Protein AF-A0A7Y4WBV0-F1 (afdb_monomer)

Solvent-accessible surface area (backbone atoms only — not comparable to full-atom values): 4761 Å² total; per-residue (Å²): 129,84,31,84,55,54,87,86,81,81,85,48,72,69,55,52,53,58,28,54,79,68,76,46,55,72,65,59,52,51,49,29,31,58,60,15,68,37,60,45,82,76,50,94,51,30,36,35,31,25,32,76,42,68,50,72,95,80,55,45,76,41,79,50,76,47,77,43,70,76,68,68,74,83,77,84,125

Secondary structure (DSSP, 8-state):
-PPPP--S----HHHHHHHHTTT--HHHHHHHHHS-SEEEEEETTEEEEEEEEE-STT--EEEEEEEEESS------

Foldseek 3Di:
DWEDADDDDDQDPVNVVVCVVVVHDVVVVNCQRHTANDWDDPDPQKIKGWDWFQDDPVRDTDIDIDIDRRVDDDDDD

Mean predicted aligned error: 4.7 Å

Sequence (77 aa):
MAADSIADYLITDHARLELSRRGLSEQIIHAILSAPEQRCAVRPGRVVLQSRLPFGESAATFLVRVFVDIDRRRLRL

Radius of gyration: 13.11 Å; Cα contacts (8 Å, |Δi|>4): 100; chains: 1; bounding box: 40×32×33 Å

Nearest PDB structures (foldseek):
  9g6k-assembly1_LX  TM=4.602E-01  e=1.814E+00  Toxoplasma gondii

pLDDT: mean 89.9, std 11.75, range [45.78, 98.25]

Structure (mmCIF, N/CA/C/O backbone):
data_AF-A0A7Y4WBV0-F1
#
_entry.id   AF-A0A7Y4WBV0-F1
#
loop_
_atom_site.group_PDB
_atom_site.id
_atom_site.type_symbol
_atom_site.label_atom_id
_atom_site.label_alt_id
_atom_site.label_comp_id
_atom_site.label_asym_id
_atom_site.label_entity_id
_atom_site.label_seq_id
_atom_site.pdbx_PDB_ins_code
_atom_site.Cartn_x
_atom_site.Cartn_y
_atom_site.Cartn_z
_atom_site.occupancy
_atom_site.B_iso_or_equiv
_atom_site.auth_seq_id
_atom_site.auth_comp_id
_atom_site.auth_asym_id
_atom_site.auth_atom_id
_atom_site.pdbx_PDB_model_num
ATOM 1 N N . MET A 1 1 ? 7.347 -18.269 2.587 1.00 50.94 1 MET A N 1
ATOM 2 C CA . MET A 1 1 ? 5.885 -18.169 2.794 1.00 50.94 1 MET A CA 1
ATOM 3 C C . MET A 1 1 ? 5.459 -16.794 2.312 1.00 50.94 1 MET A C 1
ATOM 5 O O . MET A 1 1 ? 6.188 -15.852 2.595 1.00 50.94 1 MET A O 1
ATOM 9 N N . ALA A 1 2 ? 4.383 -16.686 1.531 1.00 64.81 2 ALA A N 1
ATOM 10 C CA . ALA A 1 2 ? 3.860 -15.385 1.107 1.00 64.81 2 ALA A CA 1
ATOM 11 C C . ALA A 1 2 ? 3.228 -14.666 2.310 1.00 64.81 2 ALA A C 1
ATOM 13 O O . ALA A 1 2 ? 2.679 -15.330 3.189 1.00 64.81 2 ALA A O 1
ATOM 14 N N . ALA A 1 3 ? 3.350 -13.341 2.379 1.00 83.62 3 ALA A N 1
ATOM 15 C CA . ALA A 1 3 ? 2.745 -12.553 3.448 1.00 83.62 3 ALA A CA 1
ATOM 16 C C . ALA A 1 3 ? 1.240 -12.325 3.192 1.00 83.62 3 ALA A C 1
ATOM 18 O O . ALA A 1 3 ? 0.808 -12.286 2.042 1.00 83.62 3 ALA A O 1
ATOM 19 N N . ASP A 1 4 ? 0.442 -12.161 4.256 1.00 91.00 4 ASP A N 1
ATOM 20 C CA . ASP A 1 4 ? -1.019 -12.044 4.131 1.00 91.00 4 ASP A CA 1
ATOM 21 C C . ASP A 1 4 ? -1.447 -10.797 3.341 1.00 91.00 4 ASP A C 1
ATOM 23 O O . ASP A 1 4 ? -1.110 -9.660 3.703 1.00 91.00 4 ASP A O 1
ATOM 27 N N . SER A 1 5 ? -2.263 -11.008 2.309 1.00 94.69 5 SER A N 1
ATOM 28 C CA . SER A 1 5 ? -2.810 -9.964 1.439 1.00 94.69 5 SER A CA 1
ATOM 29 C C . SER A 1 5 ? -3.932 -9.141 2.091 1.00 94.69 5 SER A C 1
ATOM 31 O O . SER A 1 5 ? -4.533 -9.548 3.088 1.00 94.69 5 SER A O 1
ATOM 33 N N . ILE A 1 6 ? -4.273 -7.998 1.491 1.00 94.00 6 ILE A N 1
ATOM 34 C CA . ILE A 1 6 ? -5.481 -7.208 1.778 1.00 94.00 6 ILE A CA 1
ATOM 35 C C . ILE A 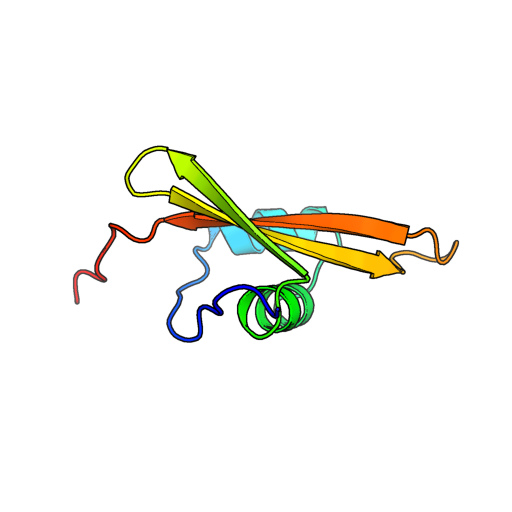1 6 ? -6.194 -6.920 0.454 1.00 94.00 6 ILE A C 1
ATOM 37 O O . ILE A 1 6 ? -5.669 -6.194 -0.382 1.00 94.00 6 ILE A O 1
ATOM 41 N N . ALA A 1 7 ? -7.391 -7.482 0.276 1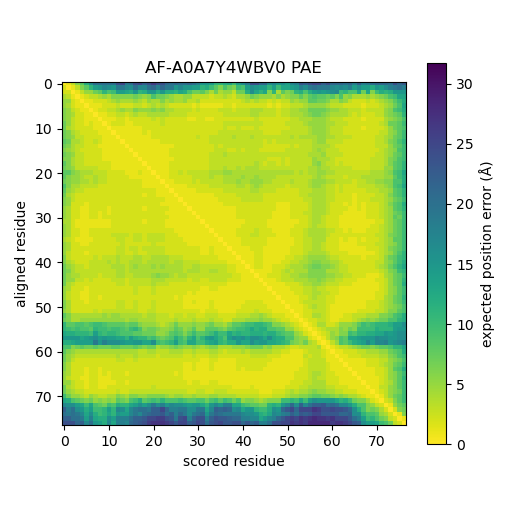.00 91.69 7 ALA A N 1
ATOM 42 C CA . ALA A 1 7 ? -8.191 -7.299 -0.939 1.00 91.69 7 ALA A CA 1
ATOM 43 C C . ALA A 1 7 ? -9.277 -6.218 -0.796 1.00 91.69 7 ALA A C 1
ATOM 45 O O . ALA A 1 7 ? -9.591 -5.541 -1.768 1.00 91.69 7 ALA A O 1
ATOM 46 N N . ASP A 1 8 ? -9.833 -6.038 0.407 1.00 91.69 8 ASP A N 1
ATOM 47 C CA . ASP A 1 8 ? -10.841 -5.012 0.695 1.00 91.69 8 ASP A CA 1
ATOM 48 C C . ASP A 1 8 ? -10.179 -3.822 1.393 1.00 91.69 8 ASP A C 1
ATOM 50 O O . ASP A 1 8 ? -9.730 -3.916 2.540 1.00 91.69 8 ASP A O 1
ATOM 54 N N . TYR A 1 9 ? -10.052 -2.718 0.667 1.00 92.88 9 TYR A N 1
ATOM 55 C CA . TYR A 1 9 ? -9.459 -1.482 1.154 1.00 92.88 9 TYR A CA 1
ATOM 56 C C . TYR A 1 9 ? -10.065 -0.279 0.436 1.00 92.88 9 TYR A C 1
ATOM 58 O O . TYR A 1 9 ? -10.649 -0.384 -0.643 1.00 92.88 9 TYR A O 1
ATOM 66 N N . LEU A 1 10 ? -9.882 0.898 1.029 1.00 9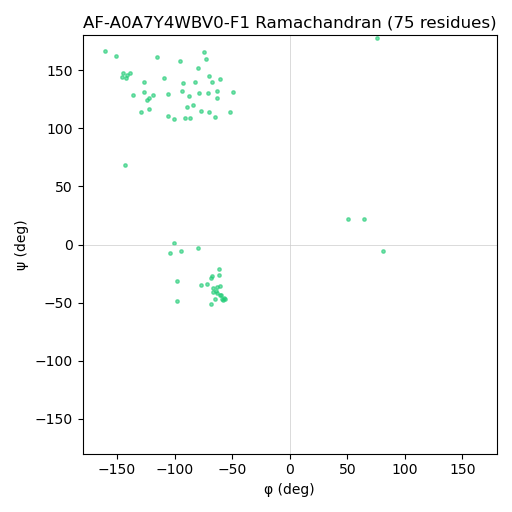3.12 10 LEU A N 1
ATOM 67 C CA . LEU A 1 10 ? -10.279 2.162 0.428 1.00 93.12 10 LEU A CA 1
ATOM 68 C C . LEU A 1 10 ? -9.081 3.105 0.402 1.00 93.12 10 LEU A C 1
ATOM 70 O O . LEU A 1 10 ? -8.401 3.289 1.412 1.00 93.12 10 LEU A O 1
ATOM 74 N N . ILE A 1 11 ? -8.834 3.714 -0.754 1.00 93.31 11 ILE A N 1
ATOM 75 C CA . ILE A 1 11 ? -7.825 4.762 -0.891 1.00 93.31 11 ILE A CA 1
ATOM 76 C C . ILE A 1 11 ? -8.516 6.094 -0.604 1.00 93.31 11 ILE A C 1
ATOM 78 O O . ILE A 1 11 ? -9.470 6.470 -1.287 1.00 93.31 11 ILE A O 1
ATOM 82 N N . THR A 1 12 ? -8.064 6.791 0.437 1.00 92.69 12 THR A N 1
ATOM 83 C CA . THR A 1 12 ? -8.564 8.131 0.773 1.00 92.69 12 THR A CA 1
ATOM 84 C C . THR A 1 12 ? -8.052 9.162 -0.229 1.00 92.69 12 THR A C 1
ATOM 86 O O . THR A 1 12 ? -7.013 8.962 -0.858 1.00 92.69 12 THR A O 1
ATOM 89 N N . ASP A 1 13 ? -8.717 10.311 -0.334 1.00 94.25 13 ASP A N 1
ATOM 90 C CA . ASP A 1 13 ? -8.260 11.389 -1.225 1.00 94.25 13 ASP A CA 1
ATOM 91 C C . ASP A 1 13 ? -6.866 11.899 -0.849 1.00 94.25 13 ASP A C 1
ATOM 93 O O . ASP A 1 13 ? -6.037 12.164 -1.718 1.00 94.25 13 ASP A O 1
ATOM 97 N N . HIS A 1 14 ? -6.564 11.938 0.454 1.00 93.44 14 HIS A N 1
ATOM 98 C CA . HIS A 1 14 ? -5.216 12.216 0.936 1.00 93.44 14 HIS A CA 1
ATOM 99 C C . HIS A 1 14 ? -4.204 11.194 0.400 1.00 93.44 14 HIS A C 1
ATOM 101 O O . HIS A 1 14 ? -3.164 11.582 -0.125 1.00 93.44 14 HIS A O 1
ATOM 107 N N . ALA A 1 15 ? -4.513 9.895 0.467 1.00 93.88 15 ALA A N 1
ATOM 108 C CA . ALA A 1 15 ? -3.629 8.864 -0.063 1.00 93.88 15 ALA A CA 1
ATOM 109 C C . ALA A 1 15 ? -3.459 8.978 -1.589 1.00 93.88 15 ALA A C 1
ATOM 111 O O . ALA A 1 15 ? -2.333 8.866 -2.066 1.00 93.88 15 ALA A O 1
ATOM 112 N N . ARG A 1 16 ? -4.518 9.283 -2.354 1.00 95.56 16 ARG A N 1
ATOM 113 C CA . ARG A 1 16 ? -4.416 9.515 -3.810 1.00 95.56 16 ARG A CA 1
ATOM 114 C C . ARG A 1 16 ? -3.483 10.672 -4.156 1.00 95.56 16 ARG A C 1
ATOM 116 O O . ARG A 1 16 ? -2.657 10.545 -5.060 1.00 95.56 16 ARG A O 1
ATOM 123 N N . LEU A 1 17 ? -3.573 11.780 -3.419 1.00 95.62 17 LEU A N 1
ATOM 124 C CA . LEU A 1 17 ? -2.678 12.925 -3.596 1.00 95.62 17 LEU A CA 1
ATOM 125 C C . LEU A 1 17 ? -1.214 12.535 -3.345 1.00 95.62 17 LEU A C 1
ATOM 127 O O . LEU A 1 17 ? -0.323 12.901 -4.111 1.00 95.62 17 LEU A O 1
ATOM 131 N N . GLU A 1 18 ? -0.977 11.761 -2.291 1.00 95.81 18 GLU A N 1
ATOM 132 C CA . GLU A 1 18 ? 0.352 11.281 -1.918 1.00 95.81 18 GLU A CA 1
ATOM 133 C C . GLU A 1 18 ? 0.934 10.261 -2.913 1.00 95.81 18 GLU A C 1
ATOM 135 O O . GLU A 1 18 ? 2.154 10.200 -3.072 1.00 95.81 18 GLU A O 1
ATOM 140 N N . LEU A 1 19 ? 0.096 9.486 -3.611 1.00 93.94 19 LEU A N 1
ATOM 141 C CA . LEU A 1 19 ? 0.520 8.626 -4.724 1.00 93.94 19 LEU A CA 1
ATOM 142 C C . LEU A 1 19 ? 0.955 9.458 -5.931 1.00 93.94 19 LEU A C 1
ATOM 144 O O . LEU A 1 19 ? 2.073 9.292 -6.424 1.00 93.94 19 LEU A O 1
ATOM 148 N N . SER A 1 20 ? 0.106 10.402 -6.346 1.00 93.50 20 SER A N 1
ATOM 149 C CA . SER A 1 20 ? 0.345 11.269 -7.505 1.00 93.50 20 SER A CA 1
ATOM 150 C C . SER A 1 20 ? 1.658 12.051 -7.381 1.00 93.50 20 SER A C 1
ATOM 152 O O . SER A 1 20 ? 2.490 12.023 -8.286 1.00 93.50 20 SER A O 1
ATOM 154 N N . ARG A 1 21 ? 1.923 12.646 -6.210 1.00 94.44 21 ARG A N 1
ATOM 155 C CA . ARG A 1 21 ? 3.173 13.384 -5.931 1.00 94.44 21 ARG A CA 1
ATOM 156 C C . ARG A 1 21 ? 4.441 12.532 -6.018 1.00 94.44 21 ARG A C 1
ATOM 158 O O . ARG A 1 21 ? 5.526 13.084 -6.166 1.00 94.44 21 ARG A O 1
ATOM 165 N N . ARG A 1 22 ? 4.318 11.208 -5.896 1.00 90.56 22 ARG A N 1
ATOM 166 C CA . ARG A 1 22 ? 5.430 10.249 -5.983 1.00 90.56 22 ARG A CA 1
ATOM 167 C C . ARG A 1 22 ? 5.507 9.557 -7.346 1.00 90.56 22 ARG A C 1
ATOM 169 O O . ARG A 1 22 ? 6.353 8.688 -7.518 1.00 90.56 22 ARG A O 1
ATOM 176 N N . GLY A 1 23 ? 4.620 9.897 -8.286 1.00 90.75 23 GLY A N 1
ATOM 177 C CA . GLY A 1 23 ? 4.501 9.201 -9.569 1.00 90.75 23 GLY A CA 1
ATOM 178 C C . GLY A 1 23 ? 4.053 7.742 -9.429 1.00 90.75 23 GLY A C 1
ATOM 179 O O . GLY A 1 23 ? 4.323 6.931 -10.311 1.00 90.75 23 GLY A O 1
ATOM 180 N N . LEU A 1 24 ? 3.411 7.383 -8.312 1.00 91.25 24 LEU A N 1
ATOM 181 C CA . LEU A 1 24 ? 2.915 6.031 -8.065 1.00 91.25 24 LEU A CA 1
ATOM 182 C C . LEU A 1 24 ? 1.462 5.918 -8.523 1.00 91.25 24 LEU A C 1
ATOM 184 O O . LEU A 1 24 ? 0.651 6.810 -8.282 1.00 91.25 24 LEU A O 1
ATOM 188 N N . SER A 1 25 ? 1.125 4.796 -9.150 1.00 92.88 25 SER A N 1
ATOM 189 C CA . SER A 1 25 ? -0.239 4.495 -9.576 1.00 92.88 25 SER A CA 1
ATOM 190 C C . SER A 1 25 ? -0.983 3.648 -8.539 1.00 92.88 25 SER A C 1
ATOM 192 O O . SER A 1 25 ? -0.372 2.933 -7.739 1.00 92.88 25 SER A O 1
ATOM 194 N N . GLU A 1 26 ? -2.319 3.682 -8.559 1.00 95.00 26 GLU A N 1
ATOM 195 C CA . GLU A 1 26 ? -3.134 2.812 -7.696 1.00 95.00 26 GLU A CA 1
ATOM 196 C C . GLU A 1 26 ? -2.895 1.318 -8.000 1.00 95.00 26 GLU A C 1
ATOM 198 O O . GLU A 1 26 ? -3.001 0.481 -7.103 1.00 95.00 26 GLU A O 1
ATOM 203 N N . GLN A 1 27 ? -2.485 0.970 -9.226 1.00 93.94 27 GLN A N 1
ATOM 204 C CA . GLN A 1 27 ? -2.125 -0.398 -9.614 1.00 93.94 27 GLN A CA 1
ATOM 205 C C . GLN A 1 27 ? -0.914 -0.928 -8.837 1.00 93.94 27 GLN A C 1
ATOM 207 O O . GLN A 1 27 ? -0.901 -2.102 -8.470 1.00 93.94 27 GLN A O 1
ATOM 212 N N . ILE A 1 28 ? 0.080 -0.080 -8.540 1.00 93.88 28 ILE A N 1
ATOM 213 C CA . ILE A 1 28 ? 1.221 -0.470 -7.692 1.00 93.88 28 ILE A CA 1
ATOM 214 C C . ILE A 1 28 ? 0.725 -0.824 -6.287 1.00 93.88 28 ILE A C 1
ATOM 216 O O . ILE A 1 28 ? 1.152 -1.820 -5.707 1.00 93.88 28 ILE A O 1
ATOM 220 N N . ILE A 1 29 ? -0.218 -0.044 -5.755 1.00 95.50 29 ILE A N 1
ATOM 221 C CA . ILE A 1 29 ? -0.810 -0.298 -4.439 1.00 95.50 29 ILE A CA 1
ATOM 222 C C . ILE A 1 29 ? -1.585 -1.611 -4.438 1.00 95.50 29 ILE A C 1
ATOM 224 O O . ILE A 1 29 ? -1.356 -2.437 -3.558 1.00 95.50 29 ILE A O 1
ATOM 228 N N . HIS A 1 30 ? -2.422 -1.848 -5.448 1.00 95.88 30 HIS A N 1
ATOM 229 C CA . HIS A 1 30 ? -3.127 -3.119 -5.606 1.00 95.88 30 HIS A CA 1
ATOM 230 C C . HIS A 1 30 ? -2.153 -4.306 -5.665 1.00 95.88 30 HIS A C 1
ATOM 232 O O . HIS A 1 30 ? -2.337 -5.294 -4.955 1.00 95.88 30 HIS A O 1
ATOM 238 N N . ALA A 1 31 ? -1.087 -4.213 -6.465 1.00 95.00 31 ALA A N 1
ATOM 239 C CA . ALA A 1 31 ? -0.086 -5.273 -6.575 1.00 95.00 31 ALA A CA 1
ATOM 240 C C . ALA A 1 31 ? 0.557 -5.594 -5.213 1.00 95.00 31 ALA A C 1
ATOM 242 O O . ALA A 1 31 ? 0.584 -6.755 -4.810 1.00 95.00 31 ALA A O 1
ATOM 243 N N . ILE A 1 32 ? 0.981 -4.573 -4.461 1.00 96.50 32 ILE A N 1
ATOM 244 C CA . ILE A 1 32 ? 1.603 -4.754 -3.138 1.00 96.50 32 ILE A CA 1
ATOM 245 C C . ILE A 1 32 ? 0.608 -5.308 -2.115 1.00 96.50 32 ILE A C 1
ATOM 247 O O . ILE A 1 32 ? 0.974 -6.164 -1.315 1.00 96.50 32 ILE A O 1
ATOM 251 N N . LEU A 1 33 ? -0.641 -4.836 -2.111 1.00 97.25 33 LEU A N 1
A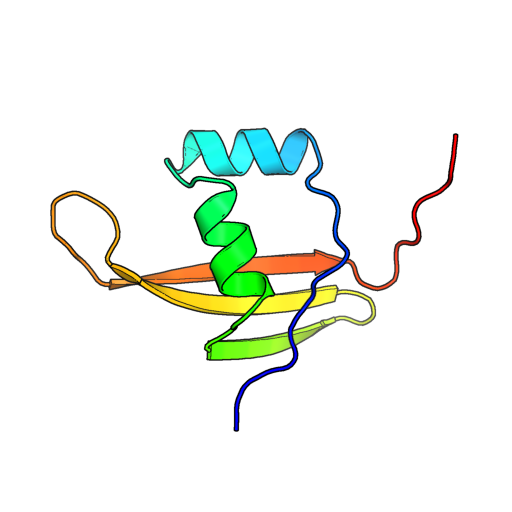TOM 252 C CA . LEU A 1 33 ? -1.647 -5.317 -1.162 1.00 97.25 33 LEU A CA 1
ATOM 253 C C . LEU A 1 33 ? -2.113 -6.745 -1.475 1.00 97.25 33 LEU A C 1
ATOM 255 O O . LEU A 1 33 ? -2.381 -7.507 -0.548 1.00 97.25 33 LEU A O 1
ATOM 259 N N . SER A 1 34 ? -2.177 -7.125 -2.754 1.00 96.62 34 SER A N 1
ATOM 260 C CA . SER A 1 34 ? -2.583 -8.468 -3.195 1.00 96.62 34 SER A CA 1
ATOM 261 C C . SER A 1 34 ? -1.487 -9.526 -3.032 1.00 96.62 34 SER A C 1
ATOM 263 O O . SER A 1 34 ? -1.792 -10.670 -2.708 1.00 96.62 34 SER A O 1
ATOM 265 N N . ALA A 1 35 ? -0.221 -9.150 -3.218 1.00 96.12 35 ALA A N 1
ATOM 266 C CA . ALA A 1 35 ? 0.924 -10.053 -3.147 1.00 96.12 35 ALA A CA 1
ATOM 267 C C . ALA A 1 35 ? 2.137 -9.355 -2.500 1.00 96.12 35 ALA A C 1
ATOM 269 O O . ALA A 1 35 ? 3.135 -9.073 -3.173 1.00 96.12 35 ALA A O 1
ATOM 270 N N . PRO A 1 36 ? 2.070 -9.040 -1.194 1.00 97.19 36 PRO A N 1
ATOM 271 C CA . PRO A 1 36 ? 3.181 -8.401 -0.502 1.00 97.19 36 PRO A CA 1
ATOM 272 C C . PRO A 1 36 ? 4.383 -9.342 -0.392 1.00 97.19 36 PRO A C 1
ATOM 274 O O . PRO A 1 36 ? 4.236 -10.514 -0.036 1.00 97.19 36 PRO A O 1
ATOM 277 N N . GLU A 1 37 ? 5.595 -8.816 -0.584 1.00 97.81 37 GLU A N 1
ATOM 278 C CA . GLU A 1 37 ? 6.799 -9.559 -0.190 1.00 97.81 37 GLU A CA 1
ATOM 279 C C . GLU A 1 37 ? 6.866 -9.702 1.334 1.00 97.81 37 GLU A C 1
ATOM 281 O O . GLU A 1 37 ? 7.302 -10.730 1.852 1.00 97.81 37 GLU A O 1
ATOM 286 N N . GLN A 1 38 ? 6.451 -8.662 2.062 1.00 98.06 38 GLN A N 1
ATOM 287 C CA . GLN A 1 38 ? 6.442 -8.644 3.520 1.00 98.06 38 GLN A CA 1
ATOM 288 C C . GLN A 1 38 ? 5.217 -7.919 4.069 1.00 98.06 38 GLN A C 1
ATOM 290 O O . GLN A 1 38 ? 4.803 -6.877 3.560 1.00 98.06 38 GLN A O 1
ATOM 295 N N . ARG A 1 39 ? 4.701 -8.441 5.183 1.00 97.38 39 ARG A N 1
ATOM 296 C CA . ARG A 1 39 ? 3.703 -7.791 6.030 1.00 97.38 39 ARG A CA 1
ATOM 297 C C . ARG A 1 39 ? 4.264 -7.677 7.439 1.00 97.38 39 ARG A C 1
ATOM 299 O O . ARG A 1 39 ? 4.664 -8.680 8.024 1.00 97.38 39 ARG A O 1
ATOM 306 N N . CYS A 1 40 ? 4.264 -6.473 7.995 1.00 96.88 40 CYS A N 1
ATOM 307 C CA . CYS A 1 40 ? 4.734 -6.223 9.354 1.00 96.88 40 CYS A CA 1
ATOM 308 C C . CYS A 1 40 ? 3.663 -5.486 10.161 1.00 96.88 40 CYS A C 1
ATOM 310 O O . CYS A 1 40 ? 3.018 -4.559 9.664 1.00 96.88 40 CYS A O 1
ATOM 312 N N . ALA A 1 41 ? 3.494 -5.869 11.426 1.00 95.69 41 ALA A N 1
ATOM 313 C CA . ALA A 1 41 ? 2.742 -5.060 12.375 1.00 95.69 41 ALA A CA 1
ATOM 314 C C . ALA A 1 41 ? 3.556 -3.802 12.711 1.00 95.69 41 ALA A C 1
ATOM 316 O O . ALA A 1 41 ? 4.742 -3.895 13.017 1.00 95.69 41 ALA A O 1
ATOM 317 N N . VAL A 1 42 ? 2.928 -2.627 12.632 1.00 95.44 42 VAL A N 1
ATOM 318 C CA . VAL A 1 42 ? 3.578 -1.350 12.980 1.00 95.44 42 VAL A CA 1
ATOM 319 C C . VAL A 1 42 ? 3.197 -0.950 14.400 1.00 95.44 42 VAL A C 1
ATOM 321 O O . VAL A 1 42 ? 4.045 -0.588 15.207 1.00 95.44 42 VAL A O 1
ATOM 324 N N . ARG A 1 43 ? 1.897 -1.013 14.688 1.00 95.44 43 ARG A N 1
ATOM 325 C CA . ARG A 1 43 ? 1.267 -0.789 15.993 1.00 95.44 43 ARG A CA 1
ATOM 326 C C . ARG A 1 43 ? -0.129 -1.426 15.966 1.00 95.44 43 ARG A C 1
ATOM 328 O O . ARG A 1 43 ? -0.605 -1.738 14.870 1.00 95.44 43 ARG A O 1
ATOM 335 N N . PRO A 1 44 ? -0.815 -1.602 17.108 1.00 95.62 44 PRO A N 1
ATOM 336 C CA . PRO A 1 44 ? -2.201 -2.065 17.105 1.00 95.62 44 PRO A CA 1
ATOM 337 C C . PRO A 1 44 ? -3.059 -1.252 16.123 1.00 95.62 44 PRO A C 1
ATOM 339 O O . PRO A 1 44 ? -2.958 -0.025 16.081 1.00 95.62 44 PRO A O 1
ATOM 342 N N . GLY A 1 45 ? -3.828 -1.952 15.284 1.00 95.06 45 GLY A N 1
ATOM 343 C CA . GLY A 1 45 ? -4.692 -1.344 14.268 1.00 95.06 45 GLY A CA 1
ATOM 344 C C . GLY A 1 45 ? -4.013 -0.920 12.962 1.00 95.06 45 GLY A C 1
ATOM 345 O O . GLY A 1 45 ? -4.714 -0.564 12.020 1.00 95.06 45 GLY A O 1
ATOM 346 N N . ARG A 1 46 ? -2.678 -1.002 12.839 1.00 96.19 46 ARG A N 1
ATOM 347 C CA . ARG A 1 46 ? -1.958 -0.618 11.613 1.00 96.19 46 ARG A CA 1
ATOM 348 C C . ARG A 1 46 ? -0.880 -1.620 11.214 1.00 96.19 46 ARG A C 1
ATOM 350 O O . ARG A 1 46 ? 0.032 -1.932 11.984 1.00 96.19 46 ARG A O 1
ATOM 357 N N . VAL A 1 47 ? -0.934 -2.041 9.957 1.00 97.62 47 VAL A N 1
ATOM 358 C CA . VAL A 1 47 ? 0.080 -2.893 9.323 1.00 97.62 47 VAL A CA 1
ATOM 359 C C . VAL A 1 47 ? 0.777 -2.152 8.191 1.00 97.62 47 VAL A C 1
ATOM 361 O O . VAL A 1 47 ? 0.268 -1.157 7.675 1.00 97.62 47 VAL A O 1
ATOM 364 N N . VAL A 1 48 ? 1.947 -2.645 7.802 1.00 98.00 48 VAL A N 1
ATOM 365 C CA . VAL A 1 48 ? 2.622 -2.254 6.566 1.00 98.00 48 VAL A CA 1
ATOM 366 C C . VAL A 1 48 ? 2.776 -3.478 5.676 1.00 98.00 48 VAL A C 1
ATOM 368 O O . VAL A 1 48 ? 3.251 -4.517 6.133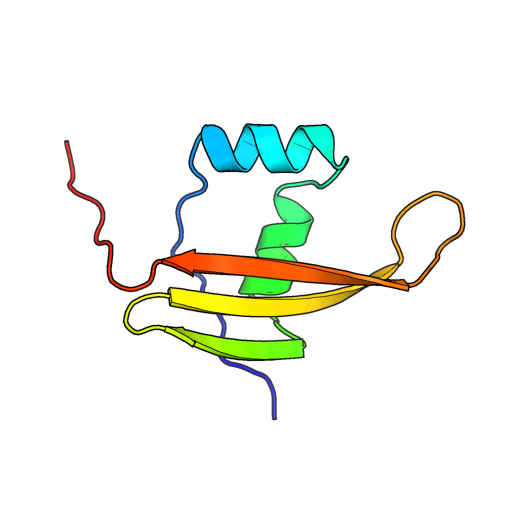 1.00 98.00 48 VAL A O 1
ATOM 371 N N . LEU A 1 49 ? 2.354 -3.347 4.423 1.00 98.25 49 LEU A N 1
ATOM 372 C CA . LEU A 1 49 ? 2.616 -4.290 3.344 1.00 98.25 49 LEU A CA 1
ATOM 373 C C . LEU A 1 49 ? 3.664 -3.646 2.441 1.00 98.25 49 LEU A C 1
ATOM 375 O O . LEU A 1 49 ? 3.535 -2.473 2.087 1.00 98.25 49 LEU A O 1
ATOM 379 N N . GLN A 1 50 ? 4.733 -4.365 2.122 1.00 97.88 50 GLN A N 1
ATOM 380 C CA . GLN A 1 50 ? 5.840 -3.804 1.358 1.00 97.88 50 GLN A CA 1
ATOM 381 C C . GLN A 1 50 ? 6.413 -4.801 0.364 1.00 97.88 50 GLN A C 1
ATOM 383 O O . GLN A 1 50 ? 6.477 -5.999 0.644 1.00 97.88 50 GLN A O 1
ATOM 388 N N . SER A 1 51 ? 6.857 -4.262 -0.767 1.00 97.00 51 SER A N 1
ATOM 389 C CA . SER A 1 51 ? 7.530 -5.008 -1.824 1.00 97.00 51 SER A CA 1
ATOM 390 C C . SER A 1 51 ? 8.605 -4.140 -2.464 1.00 97.00 51 SER A C 1
ATOM 392 O O . SER A 1 51 ? 8.474 -2.914 -2.549 1.00 97.00 51 SER A O 1
ATOM 394 N N . ARG A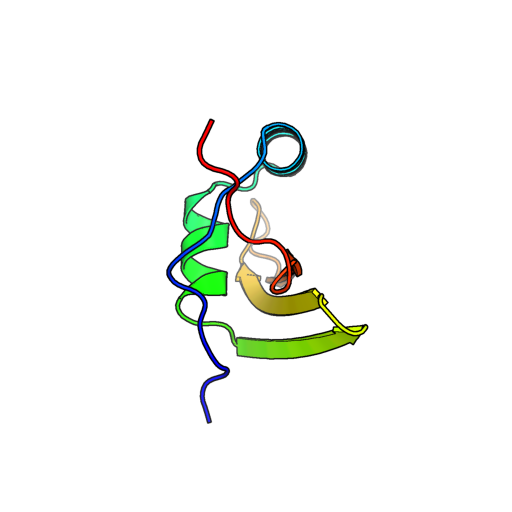 1 52 ? 9.679 -4.777 -2.915 1.00 95.81 52 ARG A N 1
ATOM 395 C CA . ARG A 1 52 ? 10.665 -4.180 -3.808 1.00 95.81 52 ARG A CA 1
ATOM 396 C C . ARG A 1 52 ? 10.132 -4.191 -5.237 1.00 95.81 52 ARG A C 1
ATOM 398 O O . ARG A 1 52 ? 9.695 -5.232 -5.717 1.00 95.81 52 ARG A O 1
ATOM 405 N N . LEU A 1 53 ? 10.193 -3.054 -5.922 1.00 91.50 53 LEU A N 1
ATOM 406 C CA . LEU A 1 53 ? 9.895 -2.965 -7.350 1.00 91.50 53 LEU A CA 1
ATOM 407 C C . LEU A 1 53 ? 10.883 -2.047 -8.075 1.00 91.50 53 LEU A C 1
ATOM 409 O O . LEU A 1 53 ? 11.343 -1.062 -7.488 1.00 91.50 53 LEU A O 1
ATOM 413 N N . PRO A 1 54 ? 11.201 -2.344 -9.346 1.00 90.06 54 PRO A N 1
ATOM 414 C CA . PRO A 1 54 ? 11.866 -1.381 -10.208 1.00 90.06 54 PRO A CA 1
ATOM 415 C C . PRO A 1 54 ? 10.946 -0.172 -10.405 1.00 90.06 54 PRO A C 1
ATOM 417 O O . PRO A 1 54 ? 9.754 -0.328 -10.679 1.00 90.06 54 PRO A O 1
ATOM 420 N N . PHE A 1 55 ? 11.481 1.034 -10.239 1.00 82.38 55 PHE A N 1
ATOM 421 C CA . PHE A 1 55 ? 10.711 2.264 -10.401 1.00 82.38 55 PHE A CA 1
ATOM 422 C C . PHE A 1 55 ? 11.574 3.387 -10.989 1.00 82.38 55 PHE A C 1
ATOM 424 O O . PHE A 1 55 ? 12.756 3.504 -10.674 1.00 82.38 55 PHE A O 1
ATOM 431 N N . GLY A 1 56 ? 10.970 4.221 -11.839 1.00 77.38 56 GLY A N 1
ATOM 432 C CA . GLY A 1 56 ? 11.654 5.308 -12.543 1.00 77.38 56 GLY A CA 1
ATOM 433 C C . GLY A 1 56 ? 12.520 4.853 -13.726 1.00 77.38 56 GLY A C 1
ATOM 434 O O . GLY A 1 56 ? 12.644 3.667 -14.024 1.00 77.38 56 GLY A O 1
ATOM 435 N N . GLU A 1 57 ? 13.123 5.826 -14.411 1.00 77.56 57 GLU A N 1
ATOM 436 C CA . GLU A 1 57 ? 13.874 5.613 -15.661 1.00 77.56 57 GLU A CA 1
ATOM 437 C C . GLU A 1 57 ? 15.169 4.814 -15.475 1.00 77.56 57 GLU A C 1
ATOM 439 O O . GLU A 1 57 ? 15.610 4.117 -16.383 1.00 77.56 57 GLU A O 1
ATOM 444 N N . SER A 1 58 ? 15.770 4.870 -14.285 1.00 80.50 58 SER A N 1
ATOM 445 C CA . SER A 1 58 ? 17.011 4.157 -13.973 1.00 80.50 58 SER A CA 1
ATOM 446 C C . SER A 1 58 ? 16.812 2.670 -13.659 1.00 80.50 58 SER A C 1
ATOM 448 O O . SER A 1 58 ? 17.794 1.982 -13.382 1.00 80.50 58 SER A O 1
ATOM 450 N N . ALA A 1 59 ? 15.564 2.177 -13.641 1.00 78.62 59 ALA A N 1
ATOM 451 C CA . ALA A 1 59 ? 15.193 0.833 -13.184 1.00 78.62 59 ALA A CA 1
ATOM 452 C C . ALA A 1 59 ? 15.751 0.467 -11.792 1.00 78.62 59 ALA A C 1
ATOM 454 O O . ALA A 1 59 ? 15.865 -0.712 -11.442 1.00 78.62 59 ALA A O 1
ATOM 455 N N . ALA A 1 60 ? 16.091 1.469 -10.975 1.00 89.25 60 ALA A N 1
ATOM 456 C CA . ALA A 1 60 ? 16.535 1.237 -9.614 1.00 89.25 60 ALA A CA 1
ATOM 457 C C . ALA A 1 60 ? 15.425 0.528 -8.827 1.00 89.25 60 ALA A C 1
ATOM 459 O O . ALA A 1 60 ? 14.233 0.7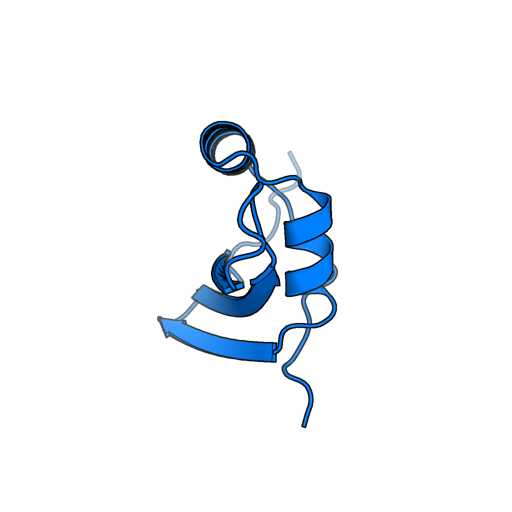81 -9.011 1.00 89.25 60 ALA A O 1
ATOM 460 N N . THR A 1 61 ? 15.825 -0.396 -7.957 1.00 93.44 61 THR A N 1
ATOM 461 C CA . THR A 1 61 ? 14.883 -1.128 -7.112 1.00 93.44 61 THR A CA 1
ATOM 462 C C . THR A 1 61 ? 14.567 -0.306 -5.870 1.00 93.44 61 THR A C 1
ATOM 464 O O . THR A 1 61 ? 15.455 -0.017 -5.0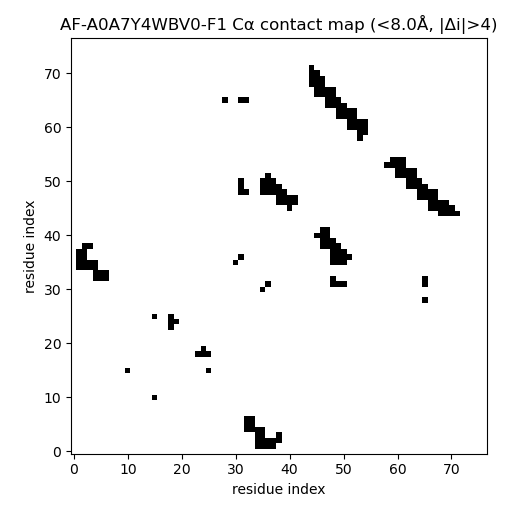68 1.00 93.44 61 THR A O 1
ATOM 467 N N . PHE A 1 62 ? 13.294 0.030 -5.685 1.00 92.81 62 PHE A N 1
ATOM 468 C CA . PHE A 1 62 ? 12.793 0.752 -4.520 1.00 92.81 62 PHE A CA 1
ATOM 469 C C . PHE A 1 62 ? 11.960 -0.172 -3.641 1.00 92.81 62 PHE A C 1
ATOM 471 O O . PHE A 1 62 ? 11.201 -0.996 -4.143 1.00 92.81 62 PHE A O 1
ATOM 478 N N . LEU A 1 63 ? 12.050 0.003 -2.322 1.00 95.25 63 LEU A N 1
ATOM 479 C CA . LEU A 1 63 ? 11.111 -0.604 -1.383 1.00 95.25 63 LEU A CA 1
ATOM 480 C C . LEU A 1 63 ? 9.895 0.313 -1.229 1.00 95.25 63 LEU A C 1
ATOM 482 O O . LEU A 1 63 ? 9.984 1.364 -0.590 1.00 95.25 63 LEU A O 1
ATOM 486 N N . VAL A 1 64 ? 8.752 -0.094 -1.772 1.00 94.50 64 VAL A N 1
ATOM 487 C CA . VAL A 1 64 ? 7.493 0.637 -1.599 1.00 94.50 64 VAL A CA 1
ATOM 488 C C . VAL A 1 64 ? 6.737 0.057 -0.414 1.00 94.50 64 VAL A C 1
ATOM 490 O O . VAL A 1 64 ? 6.595 -1.157 -0.278 1.00 94.50 64 VAL A O 1
ATOM 493 N N . ARG A 1 65 ? 6.269 0.946 0.467 1.00 96.38 65 ARG A N 1
ATOM 494 C CA . ARG A 1 65 ? 5.659 0.601 1.754 1.00 96.38 65 ARG A CA 1
ATOM 495 C C . ARG A 1 65 ? 4.253 1.178 1.827 1.00 96.38 65 ARG A C 1
ATOM 497 O O . ARG A 1 65 ? 4.083 2.396 1.828 1.00 96.38 65 ARG A O 1
ATOM 504 N N . VAL A 1 66 ? 3.259 0.304 1.922 1.00 96.50 66 VAL A N 1
ATOM 505 C CA . VAL A 1 66 ? 1.843 0.661 2.011 1.00 96.50 66 VAL A CA 1
ATOM 506 C C . VAL A 1 66 ? 1.369 0.435 3.439 1.00 96.50 66 VAL A C 1
ATOM 508 O O . VAL A 1 66 ? 1.284 -0.696 3.912 1.00 96.50 66 VAL A O 1
ATOM 511 N N . PHE A 1 67 ? 1.077 1.526 4.142 1.00 96.50 67 PHE A N 1
ATOM 512 C CA . PHE A 1 67 ? 0.527 1.476 5.493 1.00 96.50 67 PHE A CA 1
ATOM 513 C C . PHE A 1 67 ? -0.994 1.385 5.425 1.00 96.50 67 PHE A C 1
ATOM 515 O O . PHE A 1 67 ? -1.632 2.219 4.784 1.00 96.50 67 PHE A O 1
ATOM 522 N N . VAL A 1 68 ? -1.567 0.398 6.110 1.00 96.12 68 VAL A N 1
ATOM 523 C CA . VAL A 1 68 ? -3.009 0.139 6.112 1.00 96.12 68 VAL A CA 1
ATOM 524 C C . VAL A 1 68 ? -3.526 0.148 7.543 1.00 96.12 68 VAL A C 1
ATOM 526 O O . VAL A 1 68 ? -3.034 -0.594 8.397 1.00 96.12 68 VAL A O 1
ATOM 529 N N . ASP A 1 69 ? -4.522 0.996 7.788 1.00 95.25 69 ASP A N 1
ATOM 530 C CA . ASP A 1 69 ? -5.340 0.950 8.998 1.00 95.25 69 ASP A CA 1
ATOM 531 C C . ASP A 1 69 ? -6.342 -0.204 8.861 1.00 95.25 69 ASP A C 1
ATOM 533 O O . ASP A 1 69 ? -7.190 -0.185 7.973 1.00 95.25 69 ASP A O 1
ATOM 537 N N . ILE A 1 70 ? -6.223 -1.221 9.715 1.00 93.69 70 ILE A N 1
ATOM 538 C CA . ILE A 1 70 ? -7.027 -2.459 9.676 1.00 93.69 70 ILE A CA 1
ATOM 539 C C . ILE A 1 70 ? -8.115 -2.500 10.756 1.00 93.69 70 ILE A C 1
ATOM 541 O O . ILE A 1 70 ? -8.938 -3.411 10.778 1.00 93.69 70 ILE A O 1
ATOM 545 N N . ASP A 1 71 ? -8.119 -1.525 11.661 1.00 90.31 71 ASP A N 1
ATOM 546 C CA . ASP A 1 71 ? -9.122 -1.353 12.716 1.00 90.31 71 ASP A CA 1
ATOM 547 C C . ASP A 1 71 ? -10.251 -0.387 12.322 1.00 90.31 71 ASP A C 1
ATOM 549 O O . ASP A 1 71 ? -11.242 -0.247 13.041 1.00 90.31 71 ASP A O 1
ATOM 553 N N . ARG A 1 72 ? -10.141 0.259 11.158 1.00 82.19 72 ARG A N 1
ATOM 554 C CA . ARG A 1 72 ? -11.157 1.170 10.635 1.00 82.19 72 ARG A CA 1
ATOM 555 C C . ARG A 1 72 ? -12.146 0.409 9.766 1.00 82.19 72 ARG A C 1
ATOM 557 O O . ARG A 1 72 ? -11.837 0.028 8.641 1.00 82.19 72 ARG A O 1
ATOM 564 N N .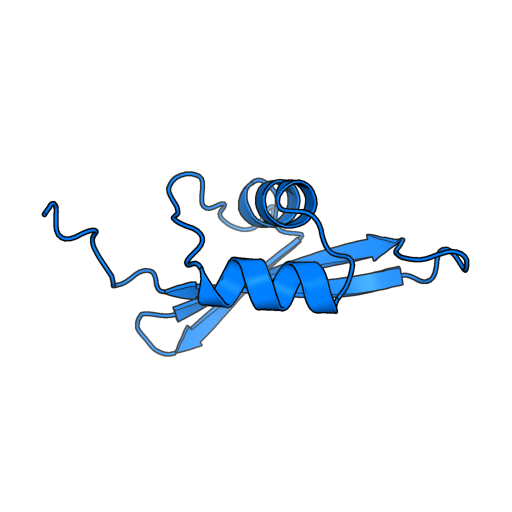 ARG A 1 73 ? -13.374 0.238 10.256 1.00 69.50 73 ARG A N 1
ATOM 565 C CA . ARG A 1 73 ? -14.498 -0.156 9.395 1.00 69.50 73 ARG A CA 1
ATOM 566 C C . ARG A 1 73 ? -15.060 1.069 8.692 1.00 69.50 73 ARG A C 1
ATOM 568 O O . ARG A 1 73 ? -15.213 2.128 9.297 1.00 69.50 73 ARG A O 1
ATOM 575 N N . ARG A 1 74 ? -15.414 0.894 7.419 1.00 61.34 74 ARG A N 1
ATOM 576 C CA . ARG A 1 74 ? -16.225 1.848 6.662 1.00 61.34 74 ARG A CA 1
ATOM 577 C C . ARG A 1 74 ? -17.491 2.165 7.466 1.00 61.34 74 ARG A C 1
ATOM 579 O O . ARG A 1 74 ? -18.343 1.294 7.627 1.00 61.34 74 ARG A O 1
ATOM 586 N N . LEU A 1 75 ? -17.640 3.405 7.926 1.00 56.03 75 LEU A N 1
ATOM 587 C CA . LEU A 1 75 ? -18.965 3.930 8.237 1.00 56.03 75 LEU A CA 1
ATOM 588 C C . LEU A 1 75 ? -19.656 4.119 6.883 1.00 56.03 75 LEU A C 1
ATOM 590 O O . LEU A 1 75 ? -19.180 4.884 6.043 1.00 56.03 75 LEU A O 1
ATOM 594 N N . ARG A 1 76 ? -20.711 3.344 6.613 1.00 48.28 76 ARG A N 1
ATOM 595 C CA . ARG A 1 76 ? -21.639 3.687 5.532 1.00 48.28 76 ARG A CA 1
ATOM 596 C C . ARG A 1 76 ? -22.297 5.006 5.950 1.00 48.28 76 ARG A C 1
ATOM 598 O O . ARG A 1 76 ? -23.029 5.005 6.935 1.00 48.28 76 ARG A O 1
ATOM 605 N N . LEU A 1 77 ? -21.957 6.097 5.265 1.00 45.78 77 LEU A N 1
ATOM 606 C CA . LEU A 1 77 ? -22.847 7.252 5.149 1.00 45.78 77 LEU A CA 1
ATOM 607 C C . LEU A 1 77 ? -23.959 6.890 4.163 1.00 45.78 77 LEU A C 1
ATOM 609 O O . LEU A 1 77 ? -23.631 6.184 3.176 1.00 45.78 77 LEU A O 1
#